Protein AF-A0A9D6GQR6-F1 (afdb_monomer)

Foldseek 3Di:
DVVVVVVVVVVQVVQLVLVVLQDPAAKKWWDDPDDDDPLPIFIWGWDDGRFWIWTWTDDPFWIWIWTDGDDRQKDKIFIFTAGQVVVVVVPDDSLLSVVRHRPGQKIDIWGQDPVSFKTWDWIWGWDFDADPVPSGTPDTHTDDTDIIMIGGDVPDPPPPPPPPPDDDDDDDD

Mean predicted aligned error: 8.25 Å

Sequence (173 aa):
MWILLAIFVGLVVLTCLLALGYPLRGTWERVESGNQSIWERDRITLNQFGFLVWGHQNLPAGVHRYWGFCLGPHLFLNRRDYGFQLLKNEGFPEKIIPLVQGRILMRYRLRLSSDRLTLCGQGIPMKVEFFEESAQIKQIRPVEPVPRSYQRLELIPARPETISAGAKPVYDA

Radius of gyration: 21.15 Å; Cα contacts (8 Å, |Δi|>4): 318; chains: 1; bounding box: 40×85×41 Å

Nearest PDB structures (foldseek):
  1fdq-assembly2_B  TM=4.306E-01  e=3.038E-01  Homo sapiens
  3sh4-assembly1_A  TM=3.445E-01  e=1.185E-01  Homo sapiens
  1o8v-assembly1_A  TM=4.048E-01  e=1.066E+00  Echinococcus granulosus
  4azo-assembly1_A-2  TM=4.318E-01  e=3.740E+00  Mus musculus
  5xdn-assembly1_B  TM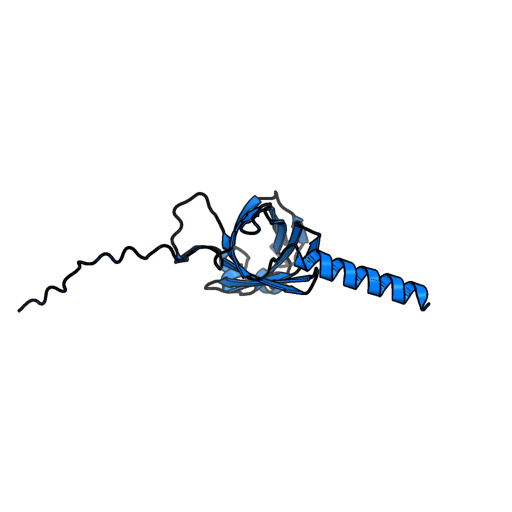=4.524E-01  e=3.368E+00  Homo sapiens

Secondary structure (DSSP, 8-state):
-HHHHHHHHHHHHHHHHHHHTS---EEEEE--SS---GGG--EEEEEEETTEEEEEEEETTEEEEEEEEEETTEEEEEEEEE-HHHHHHTT--TTTHHHHTTSEEEEEEEEE-TTSSEEEEEEEEEEEEE-TTT--EEEEEE-PPEEEEEEESTTSPPPP-------------

Solvent-accessible surface area (backbone atoms only — not comparable to full-atom values): 9668 Å² total; per-residue (Å²): 112,68,68,61,51,52,52,51,51,51,51,52,52,50,47,30,58,54,22,67,80,44,72,69,55,46,47,30,36,49,62,68,100,63,94,68,54,85,89,69,57,55,49,40,40,33,44,64,60,47,37,39,32,36,36,39,25,84,50,101,46,32,37,39,38,36,42,42,36,45,62,66,51,37,36,40,36,36,31,22,44,39,40,70,60,36,43,43,74,74,68,44,54,79,78,40,39,80,74,50,52,65,37,73,44,32,36,36,48,32,31,49,41,94,86,62,46,36,36,42,39,33,36,31,40,38,48,74,41,59,42,87,89,74,54,42,80,72,47,76,42,79,47,81,68,41,81,40,39,28,37,46,54,90,79,54,76,78,73,78,76,79,74,79,85,79,79,79,84,82,78,88,129

pLDDT: mean 87.91, std 14.76, range [48.22, 98.62]

Structure (mmCIF, N/CA/C/O backbone):
data_AF-A0A9D6GQR6-F1
#
_entry.id   AF-A0A9D6GQR6-F1
#
loop_
_atom_site.group_PDB
_atom_site.id
_atom_site.type_symbol
_atom_site.label_atom_id
_atom_site.label_alt_id
_atom_site.label_comp_id
_atom_site.label_asym_id
_atom_site.label_entity_id
_atom_site.label_seq_id
_atom_site.pdbx_PDB_ins_code
_atom_site.Cartn_x
_atom_site.Cartn_y
_atom_site.Cartn_z
_atom_site.occupancy
_atom_site.B_iso_or_equiv
_atom_site.auth_seq_id
_atom_site.auth_comp_id
_atom_site.auth_asym_id
_atom_site.auth_atom_id
_atom_site.pdbx_PDB_model_num
ATOM 1 N N . MET A 1 1 ? 14.761 -33.868 -10.121 1.00 84.75 1 MET A N 1
ATOM 2 C CA . MET A 1 1 ? 14.799 -32.833 -9.060 1.00 84.75 1 MET A CA 1
ATOM 3 C C . MET A 1 1 ? 15.639 -31.617 -9.463 1.00 84.75 1 MET A C 1
ATOM 5 O O . MET A 1 1 ? 15.096 -30.523 -9.480 1.00 84.75 1 MET A O 1
ATOM 9 N N . TRP A 1 2 ? 16.901 -31.783 -9.883 1.00 94.12 2 TRP A N 1
ATOM 10 C CA . TRP A 1 2 ? 17.788 -30.670 -10.278 1.00 94.12 2 TRP A CA 1
ATOM 11 C C . TRP A 1 2 ? 17.296 -29.801 -11.446 1.00 94.12 2 TRP A C 1
ATOM 13 O O . TRP A 1 2 ? 17.439 -28.586 -11.394 1.00 94.12 2 TRP A O 1
ATOM 23 N N . ILE A 1 3 ? 16.656 -30.392 -12.462 1.00 95.19 3 ILE A N 1
ATOM 24 C CA . ILE A 1 3 ? 16.101 -29.635 -13.602 1.00 95.19 3 ILE A CA 1
ATOM 25 C C . ILE A 1 3 ? 14.992 -28.677 -13.142 1.00 95.19 3 ILE A C 1
ATOM 27 O O . ILE A 1 3 ? 14.988 -27.512 -13.524 1.00 95.19 3 ILE A O 1
ATOM 31 N N . LEU A 1 4 ? 14.086 -29.137 -12.272 1.00 94.62 4 LEU A N 1
ATOM 32 C CA . LEU A 1 4 ? 13.015 -28.295 -11.725 1.00 94.62 4 LEU A CA 1
ATOM 33 C C . LEU A 1 4 ? 13.581 -27.142 -10.888 1.00 94.62 4 LEU A C 1
ATOM 35 O O . LEU A 1 4 ? 13.101 -26.017 -10.996 1.00 94.62 4 LEU A O 1
ATOM 39 N N . LEU A 1 5 ? 14.635 -27.407 -10.108 1.00 95.56 5 LEU A N 1
ATOM 40 C CA . LEU A 1 5 ? 15.342 -26.369 -9.361 1.00 95.56 5 LEU A CA 1
ATOM 41 C C . LEU A 1 5 ? 15.981 -25.337 -10.303 1.00 95.56 5 LEU A C 1
ATOM 43 O O . LEU A 1 5 ? 15.817 -24.140 -10.090 1.00 95.56 5 LEU A O 1
ATOM 47 N N . ALA A 1 6 ? 16.660 -25.784 -11.364 1.00 94.81 6 ALA A N 1
ATOM 48 C CA . ALA A 1 6 ? 17.280 -24.897 -12.347 1.00 94.81 6 ALA A CA 1
ATOM 49 C C . ALA A 1 6 ? 16.245 -24.015 -13.067 1.00 94.81 6 ALA A C 1
ATOM 51 O O . ALA A 1 6 ? 16.464 -22.814 -13.216 1.00 94.81 6 ALA A O 1
ATOM 52 N N . ILE A 1 7 ? 15.093 -24.582 -13.447 1.00 95.12 7 ILE A N 1
ATOM 53 C CA . ILE A 1 7 ? 13.979 -23.833 -14.050 1.00 95.12 7 ILE A CA 1
ATOM 54 C C . ILE A 1 7 ? 13.449 -22.776 -13.075 1.00 95.12 7 ILE A C 1
ATOM 56 O O . ILE A 1 7 ? 13.269 -21.621 -13.460 1.00 95.12 7 ILE A O 1
ATOM 60 N N . PHE A 1 8 ? 13.233 -23.144 -11.810 1.00 94.56 8 PHE A N 1
ATOM 61 C CA . PHE A 1 8 ? 12.761 -22.212 -10.787 1.00 94.56 8 PHE A CA 1
ATOM 62 C C . PHE A 1 8 ? 13.739 -21.047 -10.582 1.00 94.56 8 PHE A C 1
ATOM 64 O O . PHE A 1 8 ? 13.330 -19.888 -10.614 1.00 94.56 8 PHE A O 1
ATOM 71 N N . VAL A 1 9 ? 15.036 -21.339 -10.444 1.00 94.56 9 VAL A N 1
ATOM 72 C CA . VAL A 1 9 ? 16.080 -20.312 -10.301 1.00 94.56 9 VAL A CA 1
ATOM 73 C C . VAL A 1 9 ? 16.129 -19.404 -11.530 1.00 94.56 9 VAL A C 1
ATOM 75 O O . VAL A 1 9 ? 16.150 -18.184 -11.378 1.00 94.56 9 VAL A O 1
ATOM 78 N N . GLY A 1 10 ? 16.080 -19.969 -12.740 1.00 94.69 10 GLY A N 1
ATOM 79 C CA . GLY A 1 10 ? 16.053 -19.194 -13.982 1.00 94.69 10 GLY A CA 1
ATOM 80 C C . GLY A 1 10 ? 14.863 -18.235 -14.054 1.00 94.69 10 GLY A C 1
ATOM 81 O O . GLY A 1 10 ? 15.029 -17.073 -14.423 1.00 94.69 10 GLY A O 1
ATOM 82 N N . LEU A 1 11 ? 13.678 -18.681 -13.626 1.00 91.31 11 LEU A N 1
ATOM 83 C CA . LEU A 1 11 ? 12.471 -17.854 -13.598 1.00 91.31 11 LEU A CA 1
ATOM 84 C C . LEU A 1 11 ? 12.574 -16.726 -12.562 1.00 91.31 11 LEU A C 1
ATOM 86 O O . LEU A 1 11 ? 12.231 -15.583 -12.866 1.00 91.31 11 LEU A O 1
ATOM 90 N N . VAL A 1 12 ? 13.110 -17.009 -11.370 1.00 87.94 12 VAL A N 1
ATOM 91 C CA . VAL A 1 12 ? 13.365 -15.982 -10.347 1.00 87.94 12 VAL A CA 1
ATOM 92 C C . VAL A 1 12 ? 14.357 -14.940 -10.866 1.00 87.94 12 VAL A C 1
ATOM 94 O O . VAL A 1 12 ? 14.061 -13.749 -10.812 1.00 87.94 12 VAL A O 1
ATOM 97 N N . VAL A 1 13 ? 15.488 -15.357 -11.442 1.00 90.62 13 VAL A N 1
ATOM 98 C CA . VAL A 1 13 ? 16.485 -14.432 -12.008 1.00 90.62 13 VAL A CA 1
ATOM 99 C C . VAL A 1 13 ? 15.879 -13.584 -13.125 1.00 90.62 13 VAL A C 1
ATOM 101 O O . VAL A 1 13 ? 16.024 -12.362 -13.105 1.00 90.62 13 VAL A O 1
ATOM 104 N N . LEU A 1 14 ? 15.143 -14.197 -14.055 1.00 89.56 14 LEU A N 1
ATOM 105 C CA . LEU A 1 14 ? 14.479 -13.480 -15.141 1.00 89.56 14 LEU A CA 1
ATOM 106 C C . LEU A 1 14 ? 13.482 -12.443 -14.605 1.00 89.56 14 LEU A C 1
ATOM 108 O O . LEU A 1 14 ? 13.499 -11.296 -15.042 1.00 89.56 14 LEU A O 1
ATOM 112 N N . THR A 1 15 ? 12.648 -12.808 -13.627 1.00 82.44 15 THR A N 1
ATOM 113 C CA . THR A 1 15 ? 11.689 -11.864 -13.025 1.00 82.44 15 THR A CA 1
ATOM 114 C C . THR A 1 15 ? 12.387 -10.718 -12.292 1.00 82.44 15 THR A C 1
ATOM 116 O O . THR A 1 15 ? 11.953 -9.572 -12.406 1.00 82.44 15 THR A O 1
ATOM 119 N N . CYS A 1 16 ? 13.504 -10.986 -11.609 1.00 83.06 16 CYS A N 1
ATOM 120 C CA . CYS A 1 16 ? 14.331 -9.953 -10.993 1.00 83.06 16 CYS A CA 1
ATOM 121 C C . CYS A 1 16 ? 14.911 -8.989 -12.037 1.00 83.06 16 CYS A C 1
ATOM 123 O O . CYS A 1 16 ? 14.842 -7.779 -11.835 1.00 83.06 16 CYS A O 1
ATOM 125 N N . LEU A 1 17 ? 15.421 -9.501 -13.163 1.00 86.56 17 LEU A N 1
ATOM 126 C CA . LEU A 1 17 ? 15.952 -8.680 -14.257 1.00 86.56 17 LEU A CA 1
ATOM 127 C C . LEU A 1 17 ? 14.866 -7.823 -14.917 1.00 86.56 17 LEU A C 1
ATOM 129 O O . LEU A 1 17 ? 15.082 -6.638 -15.157 1.00 86.56 17 LEU A O 1
ATOM 133 N N . LEU A 1 18 ? 13.678 -8.383 -15.156 1.00 85.75 18 LEU A N 1
ATOM 134 C CA . LEU A 1 18 ? 12.548 -7.631 -15.709 1.00 85.75 18 LEU A CA 1
ATOM 135 C C . LEU A 1 18 ? 12.089 -6.514 -14.764 1.00 85.75 18 LEU A C 1
ATOM 137 O O . LEU A 1 18 ? 11.744 -5.423 -15.218 1.00 85.75 18 LEU A O 1
ATOM 141 N N . ALA A 1 19 ? 12.127 -6.752 -13.451 1.00 82.06 19 ALA A N 1
ATOM 142 C CA . ALA A 1 19 ? 11.754 -5.751 -12.460 1.00 82.06 19 ALA A CA 1
ATOM 143 C C . ALA A 1 19 ? 12.714 -4.546 -12.415 1.00 82.06 19 ALA A C 1
ATOM 145 O O . ALA A 1 19 ? 12.278 -3.448 -12.069 1.00 82.06 19 ALA A O 1
ATOM 146 N N . LEU A 1 20 ? 13.980 -4.703 -12.831 1.00 83.00 20 LEU A N 1
ATOM 147 C CA . LEU A 1 20 ? 14.925 -3.581 -12.967 1.00 83.00 20 LEU A CA 1
ATOM 148 C C . LEU A 1 20 ? 14.468 -2.550 -14.014 1.00 83.00 20 LEU A C 1
ATOM 150 O O . LEU A 1 20 ? 14.798 -1.371 -13.899 1.00 83.00 20 LEU A O 1
ATOM 154 N N . GLY A 1 21 ? 13.676 -2.965 -15.010 1.00 87.88 21 GLY A N 1
ATOM 155 C CA . GLY A 1 21 ? 13.101 -2.065 -16.016 1.00 87.88 21 GLY A CA 1
ATOM 156 C C . GLY A 1 21 ? 11.991 -1.150 -15.484 1.00 87.88 21 GLY A C 1
ATOM 157 O O . GLY A 1 21 ? 11.652 -0.153 -16.128 1.00 87.88 21 GLY A O 1
ATOM 158 N N . TYR A 1 22 ? 11.451 -1.461 -14.303 1.00 90.88 22 TYR A N 1
ATOM 159 C CA . TYR A 1 22 ? 10.343 -0.755 -13.665 1.00 90.88 22 TYR A CA 1
ATOM 160 C C . TYR A 1 22 ? 10.736 -0.382 -12.232 1.00 90.88 22 TYR A C 1
ATOM 162 O O . TYR A 1 22 ? 10.265 -1.008 -11.278 1.00 90.88 22 TYR A O 1
ATOM 170 N N . PRO A 1 23 ? 11.623 0.616 -12.054 1.00 92.00 23 PRO A N 1
ATOM 171 C CA . PRO A 1 23 ? 12.043 1.028 -10.725 1.00 92.00 23 PRO A CA 1
ATOM 172 C C . PRO A 1 23 ? 10.831 1.593 -9.990 1.00 92.00 23 PRO A C 1
ATOM 174 O O . PRO A 1 23 ? 10.225 2.547 -10.464 1.00 92.00 23 PRO A O 1
ATOM 177 N N . LEU A 1 24 ? 10.469 1.009 -8.854 1.00 94.75 24 LEU A N 1
ATOM 178 C CA . LEU A 1 24 ? 9.380 1.457 -7.978 1.00 94.75 24 LEU A CA 1
ATOM 179 C C . LEU A 1 24 ? 9.891 2.013 -6.649 1.00 94.75 24 LEU A C 1
ATOM 181 O O . LEU A 1 24 ? 9.132 2.645 -5.912 1.00 94.75 24 LEU A O 1
ATOM 185 N N . ARG A 1 25 ? 11.173 1.785 -6.347 1.00 95.00 25 ARG A N 1
ATOM 186 C CA . ARG A 1 25 ? 11.849 2.349 -5.180 1.00 95.00 25 ARG A CA 1
ATOM 187 C C . ARG A 1 25 ? 11.796 3.880 -5.213 1.00 95.00 25 ARG A C 1
ATOM 189 O O . ARG A 1 25 ? 11.993 4.478 -6.268 1.00 95.00 25 ARG A O 1
ATOM 196 N N . GLY A 1 26 ? 11.567 4.472 -4.047 1.00 94.88 26 GLY A N 1
ATOM 197 C CA . GLY A 1 26 ? 11.604 5.914 -3.825 1.00 94.88 26 GLY A CA 1
ATOM 198 C C . GLY A 1 26 ? 10.385 6.426 -3.068 1.00 94.88 26 GLY A C 1
ATOM 199 O O . GLY A 1 26 ? 9.509 5.659 -2.651 1.00 94.88 26 GLY A O 1
ATOM 200 N N . THR A 1 27 ? 10.340 7.741 -2.891 1.00 95.69 27 THR A N 1
ATOM 201 C CA . THR A 1 27 ? 9.213 8.434 -2.258 1.00 95.69 27 THR A CA 1
ATOM 202 C C . THR A 1 27 ? 8.218 8.940 -3.298 1.00 95.69 27 THR A C 1
ATOM 204 O O . THR A 1 27 ? 8.575 9.623 -4.262 1.00 95.69 27 THR A O 1
ATOM 207 N N . TRP A 1 28 ? 6.950 8.613 -3.075 1.00 95.38 28 TRP A N 1
ATOM 208 C CA . TRP A 1 28 ? 5.832 8.923 -3.950 1.00 95.38 28 TRP A CA 1
ATOM 209 C C . TRP A 1 28 ? 4.817 9.784 -3.206 1.00 95.38 28 TRP A C 1
ATOM 211 O O . TRP A 1 28 ? 4.369 9.418 -2.122 1.00 95.38 28 TRP A O 1
ATOM 221 N N . GLU A 1 29 ? 4.443 10.912 -3.790 1.00 94.06 29 GLU A N 1
ATOM 222 C CA . GLU A 1 29 ? 3.464 11.849 -3.247 1.00 94.06 29 GLU A CA 1
ATOM 223 C C . GLU A 1 29 ? 2.145 11.712 -4.000 1.00 94.06 29 GLU A C 1
ATOM 225 O O . GLU A 1 29 ? 2.126 11.645 -5.227 1.00 94.06 29 GLU A O 1
ATOM 230 N N . ARG A 1 30 ? 1.031 11.627 -3.280 1.00 91.69 30 ARG A N 1
ATOM 231 C CA . ARG A 1 30 ? -0.291 11.508 -3.8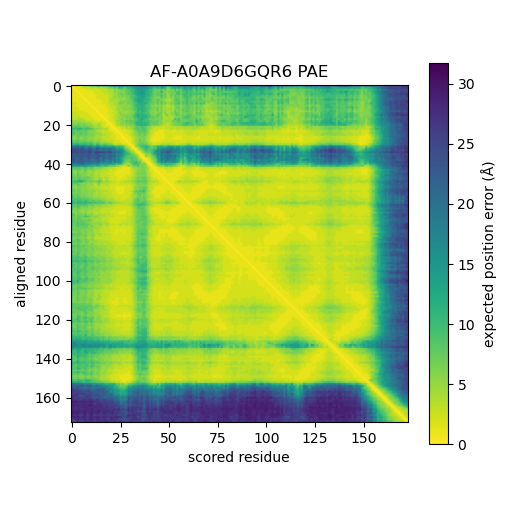87 1.00 91.69 30 ARG A CA 1
ATOM 232 C C . ARG A 1 30 ? -0.647 12.793 -4.630 1.00 91.69 30 ARG A C 1
ATOM 234 O O . ARG A 1 30 ? -0.548 13.885 -4.081 1.00 91.69 30 ARG A O 1
ATOM 241 N N . VAL A 1 31 ? -1.118 12.641 -5.863 1.00 88.69 31 VAL A N 1
ATOM 242 C CA . VAL A 1 31 ? -1.653 13.743 -6.663 1.00 88.69 31 VAL A CA 1
ATOM 243 C C . VAL A 1 31 ? -3.160 13.778 -6.434 1.00 88.69 31 VAL A C 1
ATOM 245 O O . VAL A 1 31 ? -3.890 12.936 -6.960 1.00 88.69 31 VAL A O 1
ATOM 248 N N . GLU A 1 32 ? -3.629 14.707 -5.604 1.00 79.44 32 GLU A N 1
ATOM 249 C CA . GLU A 1 32 ? -5.056 14.999 -5.460 1.00 79.44 32 GLU A CA 1
ATOM 250 C C . GLU A 1 32 ? -5.456 16.224 -6.290 1.00 79.44 32 GLU A C 1
ATOM 252 O O . GLU A 1 32 ? -4.702 17.188 -6.423 1.00 79.44 32 GLU A O 1
ATOM 257 N N . SER A 1 33 ? -6.670 16.197 -6.842 1.00 59.50 33 SER A N 1
ATOM 258 C CA . SER A 1 33 ? -7.296 17.357 -7.480 1.00 59.50 33 SER A CA 1
ATOM 259 C C . SER A 1 33 ? -7.830 18.305 -6.402 1.00 59.50 33 SER A C 1
ATOM 261 O O . SER A 1 33 ? -9.021 18.324 -6.116 1.00 59.50 33 SER A O 1
ATOM 263 N N . GLY A 1 34 ? -6.941 19.060 -5.761 1.00 59.44 34 GLY A N 1
ATOM 264 C CA . GLY A 1 34 ? -7.310 20.032 -4.735 1.00 59.44 34 GLY A CA 1
ATOM 265 C C . GLY A 1 34 ? -6.097 20.722 -4.121 1.00 59.44 34 GLY A C 1
ATOM 266 O O . GLY A 1 34 ? -4.990 20.188 -4.130 1.00 59.44 34 GLY A O 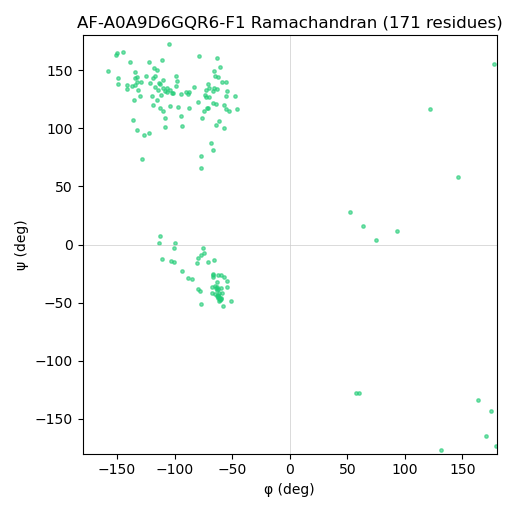1
ATOM 267 N N . ASN A 1 35 ? -6.303 21.927 -3.590 1.00 51.28 35 ASN A N 1
ATOM 268 C CA . ASN A 1 35 ? -5.272 22.721 -2.921 1.00 51.28 35 ASN A CA 1
ATOM 269 C C . ASN A 1 35 ? -5.028 22.170 -1.499 1.00 51.28 35 ASN A C 1
ATOM 271 O O . ASN A 1 35 ? -5.371 22.806 -0.508 1.00 51.28 35 ASN A O 1
ATOM 275 N N . GLN A 1 36 ? -4.502 20.945 -1.395 1.00 55.16 36 GLN A N 1
ATOM 276 C CA . GLN A 1 36 ? -4.075 20.376 -0.115 1.00 55.16 36 GLN A CA 1
ATOM 277 C C . GLN A 1 36 ? -2.812 21.081 0.374 1.00 55.16 36 GLN A C 1
ATOM 279 O O . GLN A 1 36 ? -1.883 21.349 -0.403 1.00 55.16 36 GLN A O 1
ATOM 284 N N . SER A 1 37 ? -2.767 21.373 1.673 1.00 54.88 37 SER A N 1
ATOM 285 C CA . SER A 1 37 ? -1.568 21.937 2.283 1.00 54.88 37 SER A CA 1
ATOM 286 C C . SER A 1 37 ? -0.391 20.965 2.128 1.00 54.88 37 SER A C 1
ATOM 288 O O . SER A 1 37 ? -0.563 19.750 2.036 1.00 54.88 37 SER A O 1
ATOM 290 N N . ILE A 1 38 ? 0.838 21.488 2.099 1.00 55.19 38 ILE A N 1
ATOM 291 C CA . ILE A 1 38 ? 2.060 20.668 1.974 1.00 55.19 38 ILE A CA 1
ATOM 292 C C . ILE A 1 38 ? 2.152 19.626 3.108 1.00 55.19 38 ILE A C 1
ATOM 294 O O . ILE A 1 38 ? 2.714 18.550 2.916 1.00 55.19 38 ILE A O 1
ATOM 298 N N . TRP A 1 39 ? 1.556 19.932 4.261 1.00 50.53 39 TRP A N 1
ATOM 299 C CA . TRP A 1 39 ? 1.528 19.100 5.463 1.00 50.53 39 TRP A CA 1
ATOM 300 C C . TRP A 1 39 ? 0.482 17.976 5.423 1.00 50.53 39 TRP A C 1
ATOM 302 O O . TRP A 1 39 ? 0.581 17.032 6.200 1.00 50.53 39 TRP A O 1
ATOM 312 N N . GLU A 1 40 ? -0.481 18.042 4.503 1.00 61.22 40 GLU A N 1
ATOM 313 C CA . GLU A 1 40 ? -1.535 17.033 4.308 1.00 61.22 40 GLU A CA 1
ATOM 314 C C . GLU A 1 40 ? -1.232 16.074 3.151 1.00 61.22 40 GLU A C 1
ATOM 316 O O . GLU A 1 40 ? -2.031 15.191 2.841 1.00 61.22 40 GLU A O 1
ATOM 321 N N . ARG A 1 41 ? -0.080 16.230 2.489 1.00 71.94 41 ARG A N 1
ATOM 322 C CA . ARG A 1 41 ? 0.251 15.415 1.322 1.00 71.94 41 ARG A CA 1
ATOM 323 C C . ARG A 1 41 ? 0.571 13.980 1.728 1.00 71.94 41 ARG A C 1
ATOM 325 O O . ARG A 1 41 ? 1.563 13.700 2.401 1.00 71.94 41 ARG A O 1
ATOM 332 N N . ASP A 1 42 ? -0.249 13.058 1.240 1.00 84.62 42 ASP A N 1
ATOM 333 C CA . ASP A 1 42 ? -0.054 11.617 1.376 1.00 84.62 42 ASP A CA 1
ATOM 334 C C . ASP A 1 42 ? 1.255 11.183 0.691 1.00 84.62 42 ASP A C 1
ATOM 336 O O . ASP A 1 42 ? 1.334 11.112 -0.539 1.00 84.62 42 ASP A O 1
ATOM 340 N N . ARG A 1 43 ? 2.286 10.854 1.478 1.00 93.12 43 ARG A N 1
ATOM 341 C CA . ARG A 1 43 ? 3.579 10.356 0.979 1.00 93.12 43 ARG A CA 1
ATOM 342 C C . ARG A 1 43 ? 3.801 8.902 1.357 1.00 93.12 43 ARG A C 1
ATOM 344 O O . ARG A 1 43 ? 3.729 8.546 2.530 1.00 93.12 43 ARG A O 1
ATOM 351 N N . ILE A 1 44 ? 4.130 8.073 0.374 1.00 95.25 44 ILE A N 1
ATOM 352 C CA . ILE A 1 44 ? 4.515 6.675 0.582 1.00 95.25 44 ILE A CA 1
ATOM 353 C C . ILE A 1 44 ? 5.981 6.485 0.186 1.00 95.25 44 ILE A C 1
ATOM 355 O O . ILE A 1 44 ? 6.408 6.917 -0.884 1.00 95.25 44 ILE A O 1
ATOM 359 N N . THR A 1 45 ? 6.760 5.819 1.033 1.00 96.88 45 THR A N 1
ATOM 360 C CA . THR A 1 45 ? 8.141 5.430 0.723 1.00 96.88 45 THR A CA 1
ATOM 361 C C . THR A 1 45 ? 8.163 3.947 0.397 1.00 96.88 45 THR A C 1
ATOM 363 O O . THR A 1 45 ? 7.804 3.120 1.238 1.00 96.88 45 THR A O 1
ATOM 366 N N . LEU A 1 46 ? 8.579 3.609 -0.824 1.00 97.81 46 LEU A N 1
ATOM 367 C CA . LEU A 1 46 ? 8.651 2.238 -1.317 1.00 97.81 46 LEU A CA 1
ATOM 368 C C . LEU A 1 46 ? 10.105 1.787 -1.489 1.00 97.81 46 LEU A C 1
ATOM 370 O O . LEU A 1 46 ? 10.971 2.522 -1.958 1.00 97.81 46 LEU A O 1
ATOM 374 N N . ASN A 1 47 ? 10.340 0.528 -1.155 1.00 96.81 47 ASN A N 1
ATOM 375 C CA . ASN A 1 47 ? 11.548 -0.239 -1.391 1.00 96.81 47 ASN A CA 1
ATOM 376 C C . ASN A 1 47 ? 11.203 -1.424 -2.295 1.00 96.81 47 ASN A C 1
ATOM 378 O O . ASN A 1 47 ? 10.075 -1.921 -2.288 1.00 96.81 47 ASN A O 1
ATOM 382 N N . GLN A 1 48 ? 12.182 -1.875 -3.071 1.00 95.88 48 GLN A N 1
ATOM 383 C CA . GLN A 1 48 ? 11.998 -2.938 -4.050 1.00 95.88 48 GLN A CA 1
ATOM 384 C C . GLN A 1 48 ? 13.217 -3.856 -4.069 1.00 95.88 48 GLN A C 1
ATOM 386 O O . GLN A 1 48 ? 14.353 -3.381 -4.076 1.00 95.88 48 GLN A O 1
ATOM 391 N N . PHE A 1 49 ? 12.966 -5.161 -4.137 1.00 93.19 49 PHE A N 1
ATOM 392 C CA . PHE A 1 49 ? 13.972 -6.180 -4.418 1.00 93.19 49 PHE A CA 1
ATOM 393 C C . PHE A 1 49 ? 13.402 -7.189 -5.414 1.00 93.19 49 PHE A C 1
ATOM 395 O O . PHE A 1 49 ? 12.514 -7.979 -5.085 1.00 93.19 49 PHE A O 1
ATOM 402 N N . GLY A 1 50 ? 13.879 -7.124 -6.660 1.00 91.06 50 GLY A N 1
ATOM 403 C CA . GLY A 1 50 ? 13.264 -7.849 -7.768 1.00 91.06 50 GLY A CA 1
ATOM 404 C C . GLY A 1 50 ? 11.790 -7.464 -7.919 1.00 91.06 50 GLY A C 1
ATOM 405 O O . GLY A 1 50 ? 11.452 -6.279 -7.969 1.00 91.06 50 GLY A O 1
ATOM 406 N N . PHE A 1 51 ? 10.913 -8.466 -7.960 1.00 93.25 51 PHE A N 1
ATOM 407 C CA . PHE A 1 51 ? 9.466 -8.264 -8.041 1.00 93.25 51 PHE A CA 1
ATOM 408 C C . PHE A 1 51 ? 8.814 -7.921 -6.694 1.00 93.25 51 PHE A C 1
ATOM 410 O O . PHE A 1 51 ? 7.649 -7.542 -6.676 1.00 93.25 51 PHE A O 1
ATOM 417 N N . LEU A 1 52 ? 9.511 -8.067 -5.562 1.00 96.38 52 LEU A N 1
ATOM 418 C CA . LEU A 1 52 ? 8.951 -7.791 -4.238 1.00 96.38 52 LEU A CA 1
ATOM 419 C C . LEU A 1 52 ? 9.028 -6.299 -3.925 1.00 96.38 52 LEU A C 1
ATOM 421 O O . LEU A 1 52 ? 10.066 -5.666 -4.130 1.00 96.38 52 LEU A O 1
ATOM 425 N N . VAL A 1 53 ? 7.936 -5.749 -3.394 1.00 97.75 53 VAL A N 1
ATOM 426 C CA . VAL A 1 53 ? 7.816 -4.325 -3.063 1.00 97.75 53 VAL A CA 1
ATOM 427 C C . VAL A 1 53 ? 7.254 -4.175 -1.656 1.00 97.75 53 VAL A C 1
ATOM 429 O O . VAL A 1 53 ? 6.259 -4.805 -1.300 1.00 97.75 53 VAL A O 1
ATOM 432 N N . TRP A 1 54 ? 7.868 -3.315 -0.853 1.00 98.50 54 TRP A N 1
ATOM 433 C CA . TRP A 1 54 ? 7.406 -3.001 0.497 1.00 98.50 54 TRP A CA 1
ATOM 434 C C . TRP A 1 54 ? 7.653 -1.546 0.831 1.00 98.50 54 TRP A C 1
ATOM 436 O O . TRP A 1 54 ? 8.402 -0.863 0.147 1.00 98.50 54 TRP A O 1
ATOM 446 N N . GLY A 1 55 ? 7.033 -1.047 1.887 1.00 98.06 55 GLY A N 1
ATOM 447 C CA . GLY A 1 55 ? 7.177 0.357 2.217 1.00 98.06 55 GLY A CA 1
ATOM 448 C C . GLY A 1 55 ? 6.401 0.775 3.441 1.00 98.06 55 GLY A C 1
ATOM 449 O O . GLY A 1 55 ? 5.804 -0.049 4.138 1.00 98.06 55 GLY A O 1
ATOM 450 N N . HIS A 1 56 ? 6.395 2.076 3.684 1.00 97.75 56 HIS A N 1
ATOM 451 C CA . HIS A 1 56 ? 5.621 2.668 4.759 1.00 97.75 56 HIS A CA 1
ATOM 452 C C . HIS A 1 56 ? 5.178 4.093 4.420 1.00 97.75 56 HIS A C 1
ATOM 454 O O . HIS A 1 56 ? 5.682 4.722 3.492 1.00 97.75 56 HIS A O 1
ATOM 460 N N . GLN A 1 57 ? 4.220 4.583 5.195 1.00 95.69 57 GLN A N 1
ATOM 461 C CA . GLN A 1 57 ? 3.823 5.984 5.270 1.00 95.69 57 GLN A CA 1
ATOM 462 C C . GLN A 1 57 ? 3.666 6.326 6.744 1.00 95.69 57 GLN A C 1
ATOM 464 O O . GLN A 1 57 ? 2.921 5.656 7.462 1.00 95.69 57 GLN A O 1
ATOM 469 N N . ASN A 1 58 ? 4.379 7.358 7.183 1.00 93.50 58 ASN A N 1
ATOM 470 C CA . ASN A 1 58 ? 4.291 7.849 8.550 1.00 93.50 58 ASN A CA 1
ATOM 471 C C . ASN A 1 58 ? 3.150 8.863 8.636 1.00 93.50 58 ASN A C 1
ATOM 473 O O . ASN A 1 58 ? 3.062 9.762 7.802 1.00 93.50 58 ASN A O 1
ATOM 477 N N . LEU A 1 59 ? 2.289 8.707 9.636 1.00 91.56 59 LEU A N 1
ATOM 478 C CA . LEU A 1 59 ? 1.172 9.601 9.924 1.00 91.56 59 LEU A CA 1
ATOM 479 C C . LEU A 1 59 ? 1.319 10.139 11.352 1.00 91.56 59 LEU A C 1
ATOM 481 O O . LEU A 1 59 ? 1.933 9.470 12.184 1.00 91.56 59 LEU A O 1
ATOM 485 N N . PRO A 1 60 ? 0.719 11.295 11.689 1.00 90.81 60 PRO A N 1
ATOM 486 C CA . PRO A 1 60 ? 0.821 11.856 13.039 1.00 90.81 60 PRO A CA 1
ATOM 487 C C . PRO A 1 60 ? 0.395 10.888 14.157 1.00 90.81 60 PRO A C 1
ATOM 489 O O . PRO A 1 60 ? 0.942 10.926 15.253 1.00 90.81 60 PRO A O 1
ATOM 492 N N . ALA A 1 61 ? -0.564 10.001 13.875 1.00 93.75 61 ALA A N 1
ATOM 493 C CA . ALA A 1 61 ? -1.175 9.098 14.851 1.00 93.75 61 ALA A CA 1
ATOM 494 C C . ALA A 1 61 ? -0.847 7.605 14.628 1.00 93.75 61 ALA A C 1
ATOM 496 O O . ALA A 1 61 ? -1.450 6.741 15.274 1.00 93.75 61 ALA A O 1
ATOM 497 N N . GLY A 1 62 ? 0.059 7.275 13.699 1.00 95.06 62 GLY A N 1
ATOM 498 C CA . GLY A 1 62 ? 0.328 5.884 13.336 1.00 95.06 62 GLY A CA 1
ATOM 499 C C . GLY A 1 62 ? 1.220 5.697 12.112 1.00 95.06 62 GLY A C 1
ATOM 500 O O . GLY A 1 62 ? 1.903 6.607 11.649 1.00 95.06 62 GLY A O 1
ATOM 501 N N . VAL A 1 63 ? 1.223 4.480 11.578 1.00 96.56 63 VAL A N 1
ATOM 502 C CA . VAL A 1 63 ? 1.994 4.117 10.389 1.00 96.56 63 VAL A CA 1
ATOM 503 C C . VAL A 1 63 ? 1.194 3.164 9.513 1.00 96.56 63 VAL A C 1
ATOM 505 O O . VAL A 1 63 ? 0.649 2.162 9.979 1.00 96.56 63 VAL A O 1
ATOM 508 N N . HIS A 1 64 ? 1.173 3.446 8.217 1.00 97.44 64 HIS A N 1
ATOM 509 C CA . HIS A 1 64 ? 0.754 2.475 7.216 1.00 97.44 64 HIS A CA 1
ATOM 510 C C . HIS A 1 64 ? 1.974 1.683 6.761 1.00 97.44 64 HIS A C 1
ATOM 512 O O . HIS A 1 64 ? 3.003 2.265 6.417 1.00 97.44 64 HIS A O 1
ATOM 518 N N . ARG A 1 65 ? 1.869 0.355 6.726 1.00 98.38 65 ARG A N 1
ATOM 519 C CA . ARG A 1 65 ? 2.886 -0.531 6.148 1.00 98.38 65 ARG A CA 1
ATOM 520 C C . ARG A 1 65 ? 2.364 -1.151 4.867 1.00 98.38 65 ARG A C 1
ATOM 522 O O . ARG A 1 65 ? 1.246 -1.659 4.832 1.00 98.38 65 ARG A O 1
ATOM 529 N N . TYR A 1 66 ? 3.204 -1.155 3.845 1.00 98.50 66 TYR A N 1
ATOM 530 C CA . TYR A 1 66 ? 2.886 -1.671 2.523 1.00 98.50 66 TYR A CA 1
ATOM 531 C C . TYR A 1 66 ? 3.715 -2.921 2.235 1.00 98.50 66 TYR A C 1
ATOM 533 O O . TYR A 1 66 ? 4.910 -2.959 2.529 1.00 98.50 66 TYR A O 1
ATOM 541 N N . TRP A 1 67 ? 3.090 -3.934 1.640 1.00 98.50 67 TRP A N 1
ATOM 542 C CA . TRP A 1 67 ? 3.767 -5.132 1.141 1.00 98.50 67 TRP A CA 1
ATOM 543 C C . TRP A 1 67 ? 3.040 -5.701 -0.073 1.00 98.50 67 TRP A C 1
ATOM 545 O O . TRP A 1 67 ? 1.811 -5.817 -0.077 1.00 98.50 67 TRP A O 1
ATOM 555 N N . GLY A 1 68 ? 3.789 -6.119 -1.083 1.00 98.06 68 GLY A N 1
ATOM 556 C CA . GLY A 1 68 ? 3.249 -6.780 -2.255 1.00 98.06 68 GLY A CA 1
ATOM 557 C C . GLY A 1 68 ? 4.314 -7.035 -3.308 1.00 98.06 68 GLY A C 1
ATOM 558 O O . GLY A 1 68 ? 5.450 -7.382 -2.987 1.00 98.06 68 GLY A O 1
ATOM 559 N N . PHE A 1 69 ? 3.928 -6.910 -4.571 1.00 97.06 69 PHE A N 1
ATOM 560 C CA . PHE A 1 69 ? 4.791 -7.246 -5.691 1.00 97.06 69 PHE A CA 1
ATOM 561 C C . PHE A 1 69 ? 4.471 -6.423 -6.936 1.00 97.06 69 PHE A C 1
ATOM 563 O O . PHE A 1 69 ? 3.391 -5.842 -7.059 1.00 97.06 69 PHE A O 1
ATOM 570 N N . CYS A 1 70 ? 5.401 -6.405 -7.884 1.00 96.00 70 CYS A N 1
ATOM 571 C CA . CYS A 1 70 ? 5.195 -5.876 -9.219 1.00 96.00 70 CYS A CA 1
ATOM 572 C C . CYS A 1 70 ? 5.311 -6.966 -10.290 1.00 96.00 70 CYS A C 1
ATOM 574 O O . CYS A 1 70 ? 6.034 -7.948 -10.138 1.00 96.00 70 CYS A O 1
ATOM 576 N N . LEU A 1 71 ? 4.576 -6.783 -11.384 1.00 93.50 71 LEU A N 1
ATOM 577 C CA . LEU A 1 71 ? 4.670 -7.589 -12.593 1.00 93.50 71 LEU A CA 1
ATOM 578 C C . LEU A 1 71 ? 4.730 -6.637 -13.790 1.00 93.50 71 LEU A C 1
ATOM 580 O O . LEU A 1 71 ? 3.716 -6.079 -14.219 1.00 93.50 71 LEU A O 1
ATOM 584 N N . GLY A 1 72 ? 5.944 -6.398 -14.284 1.00 91.94 72 GLY A N 1
ATOM 585 C CA . GLY A 1 72 ? 6.202 -5.344 -15.262 1.00 91.94 72 GLY A CA 1
ATOM 586 C C . GLY A 1 72 ? 5.822 -3.963 -14.700 1.00 91.94 72 GLY A C 1
ATOM 587 O O . GLY A 1 72 ? 6.243 -3.630 -13.592 1.00 91.94 72 GLY A O 1
ATOM 588 N N . PRO A 1 73 ? 4.997 -3.160 -15.401 1.00 95.25 73 PRO A N 1
ATOM 589 C CA . PRO A 1 73 ? 4.573 -1.852 -14.907 1.00 95.25 73 PRO A CA 1
ATOM 590 C C . PRO A 1 73 ? 3.477 -1.939 -13.837 1.00 95.25 73 PRO A C 1
ATOM 592 O O . PRO A 1 73 ? 3.112 -0.915 -13.270 1.00 95.25 73 PRO A O 1
ATOM 595 N N . HIS A 1 74 ? 2.895 -3.112 -13.581 1.00 96.94 74 HIS A N 1
ATOM 596 C CA . HIS A 1 74 ? 1.787 -3.257 -12.641 1.00 96.94 74 HIS A CA 1
ATOM 597 C C . HIS A 1 74 ? 2.306 -3.494 -11.225 1.00 96.94 74 HIS A C 1
ATOM 599 O O . HIS A 1 74 ? 3.115 -4.387 -11.001 1.00 96.94 74 HIS A O 1
ATOM 605 N N . LEU A 1 75 ? 1.807 -2.721 -10.267 1.00 97.94 75 LEU A N 1
ATOM 606 C CA . LEU A 1 75 ? 2.141 -2.781 -8.851 1.00 97.94 75 LEU A CA 1
ATOM 607 C C . LEU A 1 75 ? 0.906 -3.187 -8.042 1.00 97.94 75 LEU A C 1
ATOM 609 O O . LEU A 1 75 ? -0.130 -2.520 -8.075 1.00 97.94 75 LEU A O 1
ATOM 613 N N . PHE A 1 76 ? 1.042 -4.260 -7.272 1.00 98.38 76 PHE A N 1
ATOM 614 C CA . PHE A 1 76 ? 0.035 -4.766 -6.351 1.00 98.38 76 PHE A CA 1
ATOM 615 C C . PHE A 1 76 ? 0.548 -4.590 -4.924 1.00 98.38 76 PHE A C 1
ATOM 617 O O . PHE A 1 76 ? 1.557 -5.190 -4.564 1.00 98.38 76 PHE A O 1
ATOM 624 N N . LEU A 1 77 ? -0.132 -3.792 -4.099 1.00 98.44 77 LEU A N 1
ATOM 625 C CA . LEU A 1 77 ? 0.246 -3.591 -2.693 1.00 98.44 77 LEU A CA 1
ATOM 626 C C . LEU A 1 77 ? -0.915 -3.910 -1.760 1.00 98.44 77 LEU A C 1
ATOM 628 O O . LEU A 1 77 ? -2.068 -3.607 -2.048 1.00 98.44 77 LEU A O 1
ATOM 632 N N . ASN A 1 78 ? -0.599 -4.462 -0.599 1.00 98.62 78 ASN A N 1
ATOM 633 C CA . ASN A 1 78 ? -1.493 -4.525 0.545 1.00 98.62 78 ASN A CA 1
ATOM 634 C C . ASN A 1 78 ? -1.011 -3.519 1.587 1.00 98.62 78 ASN A C 1
ATOM 636 O O . ASN A 1 78 ? 0.183 -3.475 1.881 1.00 98.62 78 ASN A O 1
ATOM 640 N N . ARG A 1 79 ? -1.937 -2.753 2.159 1.00 98.06 79 ARG A N 1
ATOM 641 C CA . ARG A 1 79 ? -1.690 -1.805 3.244 1.00 98.06 79 ARG A CA 1
ATOM 642 C C . ARG A 1 79 ? -2.242 -2.353 4.548 1.00 98.06 79 ARG A C 1
ATOM 644 O O . ARG A 1 79 ? -3.385 -2.814 4.595 1.00 98.06 79 ARG A O 1
ATOM 651 N N . ARG A 1 80 ? -1.409 -2.314 5.581 1.00 98.19 80 ARG A N 1
ATOM 652 C CA . ARG A 1 80 ? -1.754 -2.630 6.964 1.00 98.19 80 ARG A CA 1
ATOM 653 C C . ARG A 1 80 ? -1.567 -1.393 7.819 1.00 98.19 80 ARG A C 1
ATOM 655 O O . ARG A 1 80 ? -0.516 -0.757 7.729 1.00 98.19 80 ARG A O 1
ATOM 662 N N . ASP A 1 81 ? -2.536 -1.129 8.679 1.00 97.31 81 ASP A N 1
ATOM 663 C CA . ASP A 1 81 ? -2.579 0.116 9.438 1.00 97.31 81 ASP A CA 1
ATOM 664 C C . ASP A 1 81 ? -2.259 -0.174 10.908 1.00 97.31 81 ASP A C 1
ATOM 666 O O . ASP A 1 81 ? -2.747 -1.144 11.501 1.00 97.31 81 ASP A O 1
ATOM 670 N N . TYR A 1 82 ? -1.362 0.632 11.473 1.00 97.69 82 TYR A N 1
ATOM 671 C CA . TYR A 1 82 ? -0.868 0.499 12.839 1.00 97.69 82 TYR A CA 1
ATOM 672 C C . TYR A 1 82 ? -0.975 1.835 13.565 1.00 97.69 82 TYR A C 1
ATOM 674 O O . TYR A 1 82 ? -0.629 2.873 13.005 1.00 97.69 82 TYR A O 1
ATOM 682 N N . GLY A 1 83 ? -1.376 1.796 14.833 1.00 97.00 83 GLY A N 1
ATOM 683 C CA . GLY A 1 83 ? -1.565 2.983 15.659 1.00 97.00 83 GLY A CA 1
ATOM 684 C C . GLY A 1 83 ? -2.997 3.052 16.164 1.00 97.00 83 GLY A C 1
ATOM 685 O O . GLY A 1 83 ? -3.937 3.174 15.381 1.00 97.00 83 GLY A O 1
ATOM 686 N N . PHE A 1 84 ? -3.158 2.981 17.484 1.00 97.44 84 PHE A N 1
ATOM 687 C CA . PHE A 1 84 ? -4.476 3.011 18.111 1.00 97.44 84 PHE A CA 1
ATOM 688 C C . PHE A 1 84 ? -5.220 4.309 17.779 1.00 97.44 84 PHE A C 1
ATOM 690 O O . PHE A 1 84 ? -6.369 4.274 17.350 1.00 97.44 84 PHE A O 1
ATOM 697 N N . GLN A 1 85 ? -4.542 5.454 17.909 1.00 97.06 85 GLN A N 1
ATOM 698 C CA . GLN A 1 85 ? -5.147 6.756 17.643 1.00 97.06 85 GLN A CA 1
ATOM 699 C C . GLN A 1 85 ? -5.480 6.949 16.158 1.00 97.06 85 GLN A C 1
ATOM 701 O O . GLN A 1 85 ? -6.520 7.518 15.848 1.00 97.06 85 GLN A O 1
ATOM 706 N N . LEU A 1 86 ? -4.650 6.435 15.243 1.00 94.94 86 LEU A N 1
ATOM 707 C CA . LEU A 1 86 ? -4.954 6.425 13.811 1.00 94.94 86 LEU A CA 1
ATOM 708 C C . LEU A 1 86 ? -6.262 5.675 13.533 1.00 94.94 86 LEU A C 1
ATOM 710 O O . LEU A 1 86 ? -7.174 6.243 12.945 1.00 94.94 86 LEU A O 1
ATOM 714 N N . LEU A 1 87 ? -6.381 4.438 14.017 1.00 95.69 87 LEU A N 1
ATOM 715 C CA . LEU A 1 87 ? -7.572 3.609 13.802 1.00 95.69 87 LEU A CA 1
ATOM 716 C C . LEU A 1 87 ? -8.815 4.207 14.479 1.00 95.69 87 LEU A C 1
ATOM 718 O O . LEU A 1 87 ? -9.911 4.164 13.926 1.00 95.69 87 LEU A O 1
ATOM 722 N N . LYS A 1 88 ? -8.649 4.835 15.646 1.00 96.06 88 LYS A N 1
ATOM 723 C CA . LYS A 1 88 ? -9.720 5.596 16.298 1.00 96.06 88 LYS A CA 1
ATOM 724 C C . LYS A 1 88 ? -10.180 6.776 15.434 1.00 96.06 88 LYS A C 1
ATOM 726 O O . LYS A 1 88 ? -11.380 6.975 15.278 1.00 96.06 88 LYS A O 1
ATOM 731 N N . ASN A 1 89 ? -9.246 7.523 14.839 1.00 93.69 89 ASN A N 1
ATOM 732 C CA . ASN A 1 89 ? -9.549 8.647 13.943 1.00 93.69 89 ASN A CA 1
ATOM 733 C C . ASN A 1 89 ? -10.222 8.193 12.635 1.00 93.69 89 ASN A C 1
ATOM 735 O O . ASN A 1 89 ? -11.007 8.942 12.064 1.00 93.69 89 ASN A O 1
ATOM 739 N N . GLU A 1 90 ? -9.954 6.967 12.180 1.00 90.44 90 GLU A N 1
ATOM 740 C CA . GLU A 1 90 ? -10.656 6.337 11.052 1.00 90.44 90 GLU A CA 1
ATOM 741 C C . GLU A 1 90 ? -12.077 5.851 11.409 1.00 90.44 90 GLU A C 1
ATOM 743 O O . GLU A 1 90 ? -12.805 5.371 10.540 1.00 90.44 90 GLU A O 1
ATOM 748 N N . GLY A 1 91 ? -12.495 5.992 12.672 1.00 92.88 91 GLY A N 1
ATOM 749 C CA . GLY A 1 91 ? -13.847 5.680 13.136 1.00 92.88 91 GLY A CA 1
ATOM 750 C C . GLY A 1 91 ? -14.028 4.265 13.685 1.00 92.88 91 GLY A C 1
ATOM 751 O O . GLY A 1 91 ? -15.164 3.842 13.904 1.00 92.88 91 GLY A O 1
ATOM 752 N N . PHE A 1 92 ? -12.949 3.513 13.930 1.00 93.38 92 PHE A N 1
ATOM 753 C CA . PHE A 1 92 ? -13.063 2.204 14.577 1.00 93.38 92 PHE A CA 1
ATOM 754 C C . PHE A 1 92 ? -13.386 2.349 16.076 1.00 93.38 92 PHE A C 1
ATOM 756 O O . PHE A 1 92 ? -12.699 3.097 16.778 1.00 93.38 92 PHE A O 1
ATOM 763 N N . PRO A 1 93 ? -14.370 1.598 16.616 1.00 94.19 93 PRO A N 1
ATOM 764 C CA . PRO A 1 93 ? -14.624 1.572 18.055 1.00 94.19 93 PRO A CA 1
ATOM 765 C C . PRO A 1 93 ? -13.423 1.022 18.828 1.00 94.19 93 PRO A C 1
ATOM 767 O O . PRO A 1 93 ? -12.792 0.060 18.391 1.00 94.19 93 PRO A O 1
ATOM 770 N N . GLU A 1 94 ? -13.154 1.554 20.022 1.00 95.19 94 GLU A N 1
ATOM 771 C CA . GLU A 1 94 ? -11.961 1.206 20.817 1.00 95.19 94 GLU A CA 1
ATOM 772 C C . GLU A 1 94 ? -11.808 -0.298 21.078 1.00 95.19 94 GLU A C 1
ATOM 774 O O . GLU A 1 94 ? -10.702 -0.829 21.018 1.00 95.19 94 GLU A O 1
ATOM 779 N N . LYS A 1 95 ? -12.923 -1.008 21.284 1.00 94.12 95 LYS A N 1
ATOM 780 C CA . LYS A 1 95 ? -12.940 -2.466 21.487 1.00 94.12 95 LYS A CA 1
ATOM 781 C C . LYS A 1 95 ? -12.521 -3.257 20.239 1.00 94.12 95 LYS A C 1
ATOM 783 O O . LYS A 1 95 ? -12.024 -4.371 20.360 1.00 94.12 95 LYS A O 1
ATOM 788 N N . ILE A 1 96 ? -12.719 -2.690 19.048 1.00 95.00 96 ILE A N 1
ATOM 789 C CA . ILE A 1 96 ? -12.415 -3.317 17.753 1.00 95.00 96 ILE A CA 1
ATOM 790 C C . ILE A 1 96 ? -10.976 -3.033 17.316 1.00 95.00 96 ILE A C 1
ATOM 792 O O . ILE A 1 96 ? -10.378 -3.859 16.627 1.00 95.00 96 ILE A O 1
ATOM 796 N N . ILE A 1 97 ? -10.395 -1.902 17.732 1.00 95.94 97 ILE A N 1
ATOM 797 C CA . ILE A 1 97 ? -9.050 -1.467 17.323 1.00 95.94 97 ILE A CA 1
ATOM 798 C C . ILE A 1 97 ? -7.980 -2.563 17.505 1.00 95.94 97 ILE A C 1
ATOM 800 O O . ILE A 1 97 ? -7.271 -2.843 16.533 1.00 95.94 97 ILE A O 1
ATOM 804 N N . PRO A 1 98 ? -7.879 -3.259 18.660 1.00 95.94 98 PRO A N 1
ATOM 805 C CA . PRO A 1 98 ? -6.901 -4.336 18.837 1.00 95.94 98 PRO A CA 1
ATOM 806 C C . PRO A 1 98 ? -7.062 -5.489 17.840 1.00 95.94 98 PRO A C 1
ATOM 808 O O . PRO A 1 98 ? -6.093 -6.177 17.529 1.00 95.94 98 PRO A O 1
ATOM 811 N N . LEU A 1 99 ? -8.276 -5.703 17.325 1.00 94.81 99 LEU A N 1
ATOM 812 C CA . LEU A 1 99 ? -8.576 -6.778 16.384 1.00 94.81 99 LEU A CA 1
ATOM 813 C C . LEU A 1 99 ? -8.269 -6.396 14.937 1.00 94.81 99 LEU A C 1
ATOM 815 O O . LEU A 1 99 ? -7.958 -7.287 14.144 1.00 94.81 99 LEU A O 1
ATOM 819 N N . VAL A 1 100 ? -8.373 -5.113 14.576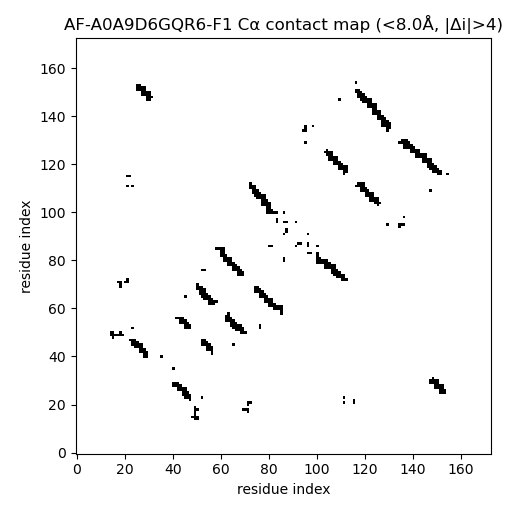 1.00 96.00 100 VAL A N 1
ATOM 820 C CA . VAL A 1 100 ? -8.120 -4.622 13.208 1.00 96.00 100 VAL A CA 1
ATOM 821 C C . VAL A 1 100 ? -6.690 -4.138 12.997 1.00 96.00 100 VAL A C 1
ATOM 823 O O . VAL A 1 100 ? -6.214 -4.154 11.861 1.00 96.00 100 VAL A O 1
ATOM 826 N N . GLN A 1 101 ? -5.981 -3.769 14.065 1.00 97.25 101 GLN A N 1
ATOM 827 C CA . GLN A 1 101 ? -4.597 -3.321 13.974 1.00 97.25 101 GLN A CA 1
ATOM 828 C C . GLN A 1 101 ? -3.717 -4.363 13.271 1.00 97.25 101 GLN A C 1
ATOM 830 O O . GLN A 1 101 ? -3.689 -5.541 13.627 1.00 97.25 101 GLN A O 1
ATOM 835 N N . GLY A 1 102 ? -2.982 -3.924 12.249 1.00 96.75 102 GLY A N 1
ATOM 836 C CA . GLY A 1 102 ? -2.109 -4.782 11.451 1.00 96.75 102 GLY A CA 1
ATOM 837 C C . GLY A 1 102 ? -2.828 -5.708 10.463 1.00 96.75 102 GLY A C 1
ATOM 838 O O . GLY A 1 102 ? -2.159 -6.492 9.781 1.00 96.75 102 GLY A O 1
ATOM 839 N N . ARG A 1 103 ? -4.160 -5.630 10.330 1.00 96.81 103 ARG A N 1
ATOM 840 C CA . ARG A 1 103 ? -4.891 -6.296 9.240 1.00 96.81 103 ARG A CA 1
ATOM 841 C C . ARG A 1 103 ? -4.775 -5.507 7.941 1.00 96.81 103 ARG A C 1
ATOM 843 O O . ARG A 1 103 ? -4.404 -4.340 7.931 1.00 96.81 103 ARG A O 1
ATOM 850 N N . ILE A 1 104 ? -5.069 -6.171 6.822 1.00 97.56 104 ILE A N 1
ATOM 851 C CA . ILE A 1 104 ? -5.090 -5.519 5.508 1.00 97.56 104 ILE A CA 1
ATOM 852 C C . ILE A 1 104 ? -6.373 -4.695 5.406 1.00 97.56 104 ILE A C 1
ATOM 854 O O . ILE A 1 104 ? -7.450 -5.275 5.269 1.00 97.56 104 ILE A O 1
ATOM 858 N N . LEU A 1 105 ? -6.240 -3.371 5.452 1.00 97.31 105 LEU A N 1
ATOM 859 C CA . LEU A 1 105 ? -7.366 -2.434 5.369 1.00 97.31 105 LEU A CA 1
ATOM 860 C C . LEU A 1 105 ? -7.490 -1.769 3.997 1.00 97.31 105 LEU A C 1
ATOM 862 O O . LEU A 1 105 ? -8.538 -1.229 3.656 1.00 97.31 105 LEU A O 1
ATOM 866 N N . MET A 1 106 ? -6.459 -1.871 3.157 1.00 97.44 106 MET A N 1
ATOM 867 C CA . MET A 1 106 ? -6.521 -1.373 1.788 1.00 97.44 106 MET A CA 1
ATOM 868 C C . MET A 1 106 ? -5.645 -2.208 0.860 1.00 97.44 106 MET A C 1
ATOM 870 O O . MET A 1 106 ? -4.568 -2.675 1.235 1.00 97.44 106 MET A O 1
ATOM 874 N N . ARG A 1 107 ? -6.108 -2.414 -0.371 1.00 98.44 107 ARG A N 1
ATOM 875 C CA . ARG A 1 107 ? -5.339 -3.050 -1.446 1.00 98.44 107 ARG A CA 1
ATOM 876 C C . ARG A 1 107 ? -5.144 -2.053 -2.570 1.00 98.44 107 ARG A C 1
ATOM 878 O O . ARG A 1 107 ? -6.042 -1.281 -2.858 1.00 98.44 107 ARG A O 1
ATOM 885 N N . TYR A 1 108 ? -4.010 -2.082 -3.240 1.00 98.38 108 TYR A N 1
ATOM 886 C CA . TYR A 1 108 ? -3.703 -1.180 -4.339 1.00 98.38 108 TYR A CA 1
ATOM 887 C C . TYR A 1 108 ? -3.408 -1.986 -5.591 1.00 98.38 108 TYR A C 1
ATOM 889 O O . TYR A 1 108 ? -2.723 -3.009 -5.539 1.00 98.38 108 TYR A O 1
ATOM 897 N N . ARG A 1 109 ? -3.927 -1.496 -6.713 1.00 98.25 109 ARG A N 1
ATOM 898 C CA . ARG A 1 109 ? -3.612 -1.947 -8.067 1.00 98.25 109 ARG A CA 1
ATOM 899 C C . ARG A 1 109 ? -3.206 -0.714 -8.853 1.00 98.25 109 ARG A C 1
ATOM 901 O O . ARG A 1 109 ? -4.060 0.032 -9.326 1.00 98.25 109 ARG A O 1
ATOM 908 N N . LEU A 1 110 ? -1.906 -0.469 -8.910 1.00 98.06 110 LEU A N 1
ATOM 909 C CA . LEU A 1 110 ? -1.312 0.697 -9.551 1.00 98.06 110 LEU A CA 1
ATOM 910 C C . LEU A 1 110 ? -0.551 0.264 -10.802 1.00 98.06 110 LEU A C 1
ATOM 912 O O . LEU A 1 110 ? -0.163 -0.894 -10.950 1.00 98.06 110 LEU A O 1
ATOM 916 N N . ARG A 1 111 ? -0.334 1.202 -11.711 1.00 97.88 111 ARG A N 1
ATOM 917 C CA . ARG A 1 111 ? 0.469 1.032 -12.912 1.00 97.88 111 ARG A CA 1
ATOM 918 C C . ARG A 1 111 ? 1.462 2.179 -12.996 1.00 97.88 111 ARG A C 1
ATOM 920 O O . ARG A 1 111 ? 1.067 3.340 -12.923 1.00 97.88 111 ARG A O 1
ATOM 927 N N . LEU A 1 112 ? 2.731 1.833 -13.157 1.00 97.06 112 LEU A N 1
ATOM 928 C CA . LEU A 1 112 ? 3.808 2.763 -13.450 1.00 97.06 112 LEU A CA 1
ATOM 929 C C . LEU A 1 112 ? 3.642 3.281 -14.881 1.00 97.06 112 LEU A C 1
ATOM 931 O O . LEU A 1 112 ? 3.492 2.496 -15.823 1.00 97.06 112 LEU A O 1
ATOM 935 N N . SER A 1 113 ? 3.640 4.600 -15.028 1.00 96.12 113 SER A N 1
ATOM 936 C CA . SER A 1 113 ? 3.636 5.288 -16.315 1.00 96.12 113 SER A CA 1
ATOM 937 C C . SER A 1 113 ? 4.908 4.987 -17.115 1.00 96.12 113 SER A C 1
ATOM 939 O O . SER A 1 113 ? 5.932 4.559 -16.578 1.00 96.12 113 SER A O 1
ATOM 941 N N . SER A 1 114 ? 4.857 5.212 -18.428 1.00 93.31 114 SER A N 1
ATOM 942 C CA . SER A 1 114 ? 5.991 4.977 -19.332 1.00 93.31 114 SER A CA 1
ATOM 943 C C . SER A 1 114 ? 7.198 5.869 -19.034 1.00 93.31 114 SER A C 1
ATOM 945 O O . SER A 1 114 ? 8.330 5.424 -19.203 1.00 93.31 114 SER A O 1
ATOM 947 N N . ASP A 1 115 ? 6.967 7.092 -18.549 1.00 92.75 115 ASP A N 1
ATOM 948 C CA . ASP A 1 115 ? 8.013 8.015 -18.085 1.00 92.75 115 ASP A CA 1
ATOM 949 C C . ASP A 1 115 ? 8.610 7.616 -16.722 1.00 92.75 115 ASP A C 1
ATOM 951 O O . ASP A 1 115 ? 9.616 8.177 -16.298 1.00 92.75 115 ASP A O 1
ATOM 955 N N . ARG A 1 116 ? 8.028 6.607 -16.053 1.00 93.56 116 ARG A N 1
ATOM 956 C CA . ARG A 1 116 ? 8.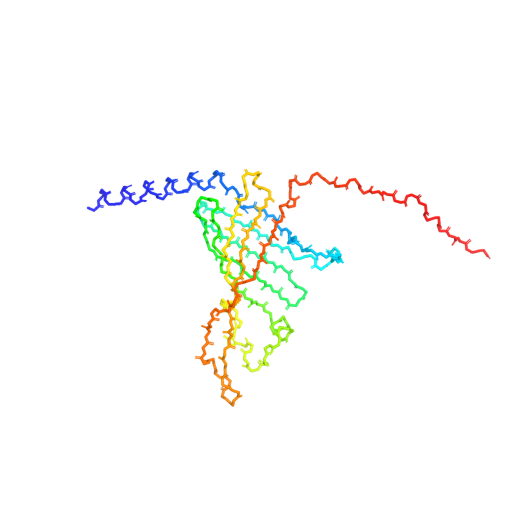421 6.098 -14.731 1.00 93.56 116 ARG A CA 1
ATOM 957 C C . ARG A 1 116 ? 8.267 7.120 -13.597 1.00 93.56 116 ARG A C 1
ATOM 959 O O . ARG A 1 116 ? 8.810 6.902 -12.514 1.00 93.56 116 ARG A O 1
ATOM 966 N N . LEU A 1 117 ? 7.523 8.204 -13.813 1.00 94.06 117 LEU A N 1
ATOM 967 C CA . LEU A 1 117 ? 7.346 9.288 -12.841 1.00 94.06 117 LEU A CA 1
ATOM 968 C C . LEU A 1 117 ? 6.021 9.217 -12.084 1.00 94.06 117 LEU A C 1
ATOM 970 O O . LEU A 1 117 ? 5.882 9.865 -11.045 1.00 94.06 117 LEU A O 1
ATOM 974 N N . THR A 1 118 ? 5.060 8.426 -12.556 1.00 95.56 118 THR A N 1
ATOM 975 C CA . THR A 1 118 ? 3.703 8.401 -12.009 1.00 95.56 118 THR A CA 1
ATOM 976 C C . THR A 1 118 ? 3.211 6.975 -11.777 1.00 95.56 118 THR A C 1
ATOM 978 O O . THR A 1 118 ? 3.429 6.075 -12.584 1.00 95.56 118 THR A O 1
ATOM 981 N N . LEU A 1 119 ? 2.518 6.760 -10.661 1.00 96.88 119 LEU A N 1
ATOM 982 C CA . LEU A 1 119 ? 1.755 5.549 -10.379 1.00 96.88 119 LEU A CA 1
ATOM 983 C C . LEU A 1 119 ? 0.267 5.876 -10.407 1.00 96.88 119 LEU A C 1
ATOM 985 O O . LEU A 1 119 ? -0.215 6.586 -9.532 1.00 96.88 119 LEU A O 1
ATOM 989 N N . CYS A 1 120 ? -0.465 5.308 -11.361 1.00 96.88 120 CYS A N 1
ATOM 990 C CA . CYS A 1 120 ? -1.906 5.520 -11.511 1.00 96.88 120 CYS A CA 1
ATOM 991 C C . CYS A 1 120 ? -2.668 4.207 -11.371 1.00 96.88 120 CYS A C 1
ATOM 993 O O . CYS A 1 120 ? -2.229 3.166 -11.856 1.00 96.88 120 CYS A O 1
ATOM 995 N N . GLY A 1 121 ? -3.843 4.241 -10.758 1.00 96.38 121 GLY A N 1
ATOM 996 C CA . GLY A 1 121 ? -4.715 3.080 -10.689 1.00 96.38 121 GLY A CA 1
ATOM 997 C C . GLY A 1 121 ? -5.771 3.244 -9.618 1.00 96.38 121 GLY A C 1
ATOM 998 O O . GLY A 1 121 ? -6.418 4.284 -9.531 1.00 96.38 121 GLY A O 1
ATOM 999 N N . GLN A 1 122 ? -5.966 2.202 -8.819 1.00 96.94 122 GLN A N 1
ATOM 1000 C CA . GLN A 1 122 ? -7.040 2.157 -7.838 1.00 96.94 122 GLN A CA 1
ATOM 1001 C C . GLN A 1 122 ? -6.549 1.641 -6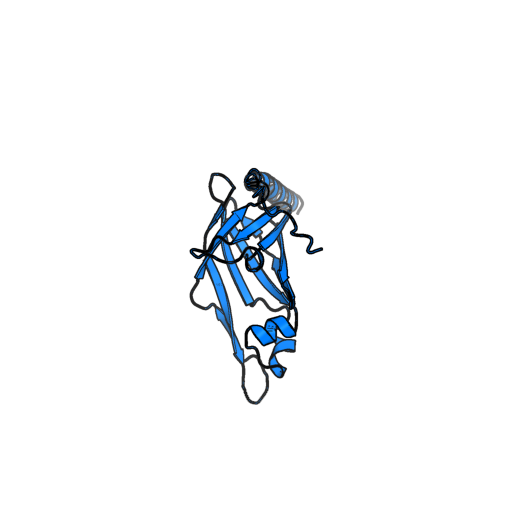.490 1.00 96.94 122 GLN A C 1
ATOM 1003 O O . GLN A 1 122 ? -5.731 0.721 -6.401 1.00 96.94 122 GLN A O 1
ATOM 1008 N N . GLY A 1 123 ? -7.098 2.230 -5.436 1.00 96.88 123 GLY A N 1
ATOM 1009 C CA . GLY A 1 123 ? -7.078 1.698 -4.087 1.00 96.88 123 GLY A CA 1
ATOM 1010 C C . GLY A 1 123 ? -8.436 1.087 -3.765 1.00 96.88 123 GLY A C 1
ATOM 1011 O O . GLY A 1 123 ? -9.458 1.722 -3.974 1.00 96.88 123 GLY A O 1
ATOM 1012 N N . ILE A 1 124 ? -8.449 -0.137 -3.263 1.00 98.12 124 ILE A N 1
ATOM 1013 C CA . ILE A 1 124 ? -9.626 -0.921 -2.901 1.00 98.12 124 ILE A CA 1
ATOM 1014 C C . ILE A 1 124 ? -9.664 -0.975 -1.369 1.00 98.12 124 ILE A C 1
ATOM 1016 O O . ILE A 1 124 ? -8.883 -1.733 -0.775 1.00 98.12 124 ILE A O 1
ATOM 1020 N N . PRO A 1 125 ? -10.502 -0.159 -0.710 1.00 96.75 125 PRO A N 1
ATOM 1021 C CA . PRO A 1 125 ? -10.659 -0.202 0.738 1.00 96.75 125 PRO A CA 1
ATOM 1022 C C . PRO A 1 125 ? -11.273 -1.534 1.175 1.00 96.75 125 PRO A C 1
ATOM 1024 O O . PRO A 1 125 ? -12.072 -2.128 0.449 1.00 96.75 125 PRO A O 1
ATOM 1027 N N . MET A 1 126 ? -10.924 -1.998 2.370 1.00 97.25 126 MET A N 1
ATOM 1028 C CA . MET A 1 126 ? -11.494 -3.199 2.972 1.00 97.25 126 MET A CA 1
ATOM 1029 C C . MET A 1 126 ? -12.417 -2.783 4.121 1.00 97.25 126 MET A C 1
ATOM 1031 O O . MET A 1 126 ? -11.952 -2.349 5.171 1.00 97.25 126 MET A O 1
ATOM 1035 N N . LYS A 1 127 ? -13.733 -2.927 3.940 1.00 95.75 127 LYS A N 1
ATOM 1036 C CA . LYS A 1 127 ? -14.715 -2.685 5.002 1.00 95.75 127 LYS A CA 1
ATOM 1037 C C . LYS A 1 127 ? -14.653 -3.818 6.011 1.00 95.75 127 LYS A C 1
ATOM 1039 O O . LYS A 1 127 ? -14.787 -4.984 5.635 1.00 95.75 127 LYS A O 1
ATOM 1044 N N . VAL A 1 128 ? -14.493 -3.459 7.278 1.00 95.44 128 VAL A N 1
ATOM 1045 C CA . VAL A 1 128 ? -14.602 -4.379 8.409 1.00 95.44 128 VAL A CA 1
ATOM 1046 C C . VAL A 1 128 ? -16.010 -4.257 8.979 1.00 95.44 128 VAL A C 1
ATOM 1048 O O . VAL A 1 128 ? -16.417 -3.193 9.434 1.00 95.44 128 VAL A O 1
ATOM 1051 N N . GLU A 1 129 ? -16.758 -5.348 8.938 1.00 95.25 129 GLU A N 1
ATOM 1052 C CA . GLU A 1 129 ? -18.047 -5.490 9.604 1.00 95.25 129 GLU A CA 1
ATOM 1053 C C . GLU A 1 129 ? -17.824 -6.250 10.912 1.00 95.25 129 GLU A C 1
ATOM 1055 O O . GLU A 1 129 ? -17.083 -7.236 10.944 1.00 95.25 129 GLU A O 1
ATOM 1060 N N . PHE A 1 130 ? -18.447 -5.799 11.995 1.00 93.75 130 PHE A N 1
ATOM 1061 C CA . PHE A 1 130 ? -18.304 -6.383 13.326 1.00 93.75 130 PHE A CA 1
ATOM 1062 C C . PHE A 1 130 ? -19.655 -6.451 14.035 1.00 93.75 130 PHE A C 1
ATOM 1064 O O . PHE A 1 130 ? -20.587 -5.726 13.691 1.00 93.75 130 PHE A O 1
ATOM 1071 N N . PHE A 1 131 ? -19.759 -7.356 15.002 1.00 91.69 131 PHE A N 1
ATOM 1072 C CA . PHE A 1 131 ? -20.899 -7.427 15.906 1.00 91.69 131 PHE A CA 1
ATOM 1073 C C . PHE A 1 131 ? -20.740 -6.363 16.989 1.00 91.69 131 PHE A C 1
ATOM 1075 O O . PHE A 1 131 ? -19.734 -6.344 17.700 1.00 91.69 131 PHE A O 1
ATOM 1082 N N . GLU A 1 132 ? -21.729 -5.482 17.105 1.00 85.56 132 GLU A N 1
ATOM 1083 C CA . GLU A 1 132 ? -21.702 -4.355 18.042 1.00 85.56 132 GLU A CA 1
ATOM 1084 C C . GLU A 1 132 ? -21.624 -4.821 19.505 1.00 85.56 132 GLU A C 1
ATOM 1086 O O . GLU A 1 132 ? -20.860 -4.272 20.297 1.00 85.56 132 GLU A O 1
ATOM 1091 N N . GLU A 1 133 ? -22.328 -5.906 19.836 1.00 87.81 133 GLU A N 1
ATOM 1092 C CA . GLU A 1 133 ? -22.418 -6.440 21.199 1.00 87.81 133 GLU A CA 1
ATOM 1093 C C . GLU A 1 133 ? -21.175 -7.232 21.631 1.00 87.81 133 GLU A C 1
ATOM 1095 O O . GLU A 1 133 ? -20.723 -7.111 22.769 1.00 87.81 133 GLU A O 1
ATOM 1100 N N . SER A 1 134 ? -20.599 -8.044 20.736 1.00 84.31 134 SER A N 1
ATOM 1101 C CA . SER A 1 134 ? -19.534 -9.000 21.088 1.00 84.31 134 SER A CA 1
ATOM 1102 C C . SER A 1 134 ? -18.122 -8.527 20.744 1.00 84.31 134 SER A C 1
ATOM 1104 O O . SER A 1 134 ? -17.156 -9.229 21.038 1.00 84.31 134 SER A O 1
ATOM 1106 N N . ALA A 1 135 ? -17.986 -7.353 20.118 1.00 84.44 135 ALA A N 1
ATOM 1107 C CA . ALA A 1 135 ? -16.720 -6.833 19.608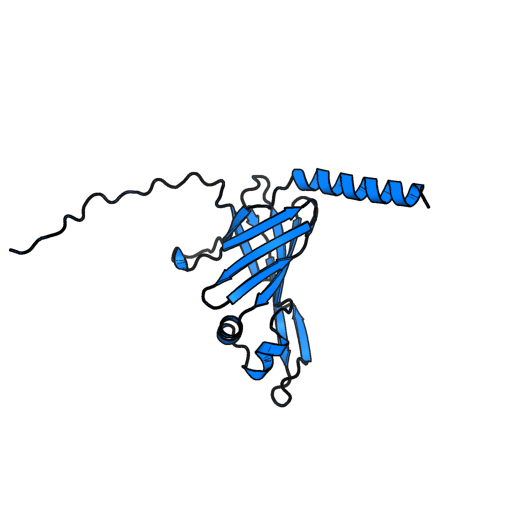 1.00 84.44 135 ALA A CA 1
ATOM 1108 C C . ALA A 1 135 ? -15.972 -7.823 18.691 1.00 84.44 135 ALA A C 1
ATOM 1110 O O . ALA A 1 135 ? -14.751 -7.784 18.596 1.00 84.44 135 ALA A O 1
ATOM 1111 N N . GLN A 1 136 ? -16.681 -8.723 18.004 1.00 90.75 136 GLN A N 1
ATOM 1112 C CA . GLN A 1 136 ? -16.080 -9.696 17.090 1.00 90.75 136 GLN A CA 1
ATOM 1113 C C . GLN A 1 136 ? -16.169 -9.218 15.640 1.00 90.75 136 GLN A C 1
ATOM 1115 O O . GLN A 1 136 ? -17.191 -8.682 15.211 1.00 90.75 136 GLN A O 1
ATOM 1120 N N . ILE A 1 137 ? -15.115 -9.458 14.854 1.00 91.31 137 ILE A N 1
ATOM 1121 C CA . ILE A 1 137 ? -15.126 -9.191 13.409 1.00 91.31 137 ILE A CA 1
ATOM 1122 C C . ILE A 1 137 ? -16.028 -10.224 12.728 1.00 91.31 137 ILE A C 1
ATOM 1124 O O . ILE A 1 137 ? -15.726 -11.415 12.736 1.00 91.31 137 ILE A O 1
ATOM 1128 N N . LYS A 1 138 ? -17.103 -9.752 12.097 1.00 94.31 138 LYS A N 1
ATOM 1129 C CA . LYS A 1 138 ? -18.035 -10.560 11.307 1.00 94.31 138 LYS A CA 1
ATOM 1130 C C . LYS A 1 138 ? -17.444 -10.885 9.940 1.00 94.31 138 LYS A C 1
ATOM 1132 O O . LYS A 1 138 ? -17.416 -12.040 9.530 1.00 94.31 138 LYS A O 1
ATOM 1137 N N . GLN A 1 139 ? -16.976 -9.862 9.225 1.00 95.62 139 GLN A N 1
ATOM 1138 C CA . GLN A 1 139 ? -16.456 -10.014 7.868 1.00 95.62 139 GLN A CA 1
ATOM 1139 C C . GLN A 1 139 ? -15.516 -8.866 7.501 1.00 95.62 139 GLN A C 1
ATOM 1141 O O . GLN A 1 139 ? -15.689 -7.736 7.944 1.00 95.62 139 GLN A O 1
ATOM 1146 N N . ILE A 1 140 ? -14.536 -9.147 6.641 1.00 95.69 140 ILE A N 1
ATOM 1147 C CA . ILE A 1 140 ? -13.735 -8.125 5.963 1.00 95.69 140 ILE A CA 1
ATOM 1148 C C . ILE A 1 140 ? -13.959 -8.293 4.465 1.00 95.69 140 ILE A C 1
ATOM 1150 O O . ILE A 1 140 ? -13.671 -9.360 3.919 1.00 95.69 140 ILE A O 1
ATOM 1154 N N . ARG A 1 141 ? -14.478 -7.265 3.791 1.00 97.19 141 ARG A N 1
ATOM 1155 C CA . ARG A 1 141 ? -14.792 -7.329 2.355 1.00 97.19 141 ARG A CA 1
ATOM 1156 C C . ARG A 1 141 ? -14.314 -6.092 1.600 1.00 97.19 141 ARG A C 1
ATOM 1158 O O . ARG A 1 141 ? -14.290 -5.009 2.179 1.00 97.19 141 ARG A O 1
ATOM 1165 N N . PRO A 1 142 ? -13.929 -6.230 0.322 1.00 97.44 142 PRO A N 1
ATOM 1166 C CA . PRO A 1 142 ? -13.576 -5.077 -0.494 1.00 97.44 142 PRO A CA 1
ATOM 1167 C C . PRO A 1 142 ? -14.795 -4.169 -0.715 1.00 97.44 142 PRO A C 1
ATOM 1169 O O . PRO A 1 142 ? -15.925 -4.646 -0.842 1.00 97.44 142 PRO A O 1
ATOM 1172 N N . VAL A 1 143 ? -14.542 -2.865 -0.760 1.00 96.56 143 VAL A N 1
ATOM 1173 C CA . VAL A 1 143 ? -15.496 -1.810 -1.136 1.00 96.56 143 VAL A CA 1
ATOM 1174 C C . VAL A 1 143 ? -15.167 -1.326 -2.548 1.00 96.56 143 VAL A C 1
ATOM 1176 O O . VAL A 1 143 ? -14.162 -1.739 -3.134 1.00 96.56 143 VAL A O 1
ATOM 1179 N N . GLU A 1 144 ? -16.025 -0.473 -3.102 1.00 95.62 144 GLU A N 1
ATOM 1180 C CA . GLU A 1 144 ? -15.815 0.173 -4.391 1.00 95.62 144 GLU A CA 1
ATOM 1181 C C . GLU A 1 144 ? -14.396 0.769 -4.510 1.00 95.62 144 GLU A C 1
ATOM 1183 O O . GLU A 1 144 ? -13.941 1.488 -3.610 1.00 95.62 144 GLU A O 1
ATOM 1188 N N . PRO A 1 145 ? -13.661 0.443 -5.590 1.00 96.38 145 PRO A N 1
ATOM 1189 C CA . PRO A 1 145 ? -12.327 0.976 -5.815 1.00 96.38 145 PRO A CA 1
ATOM 1190 C C . PRO A 1 145 ? -12.336 2.496 -5.999 1.00 96.38 145 PRO A C 1
ATOM 1192 O O . PRO A 1 145 ? -13.084 3.040 -6.803 1.00 96.38 145 PRO A O 1
ATOM 1195 N N . VAL A 1 146 ? -11.421 3.176 -5.316 1.00 93.44 146 VAL A N 1
ATOM 1196 C CA . VAL A 1 146 ? -11.212 4.622 -5.422 1.00 93.44 146 VAL A CA 1
ATOM 1197 C C . VAL A 1 146 ? -9.991 4.888 -6.306 1.00 93.44 146 VAL A C 1
ATOM 1199 O O . VAL A 1 146 ? -8.931 4.306 -6.041 1.00 93.44 146 VAL A O 1
ATOM 1202 N N . PRO A 1 147 ? -10.076 5.767 -7.322 1.00 94.56 147 PRO A N 1
ATOM 1203 C CA . PRO A 1 147 ? -8.920 6.163 -8.119 1.00 94.56 147 PRO A CA 1
ATOM 1204 C C . PRO A 1 147 ? -7.779 6.715 -7.256 1.00 94.56 147 PRO A C 1
ATOM 1206 O O . PRO A 1 147 ? -7.997 7.448 -6.289 1.00 94.56 147 PRO A O 1
ATOM 1209 N N . ARG A 1 148 ? -6.541 6.353 -7.596 1.00 93.88 148 ARG A N 1
ATOM 1210 C CA . ARG A 1 148 ? -5.325 6.820 -6.920 1.00 93.88 148 ARG A CA 1
ATOM 1211 C C . ARG A 1 148 ? -4.259 7.170 -7.947 1.00 93.88 148 ARG A C 1
ATOM 1213 O O . ARG A 1 148 ? -4.035 6.413 -8.891 1.00 93.88 148 ARG A O 1
ATOM 1220 N N . SER A 1 149 ? -3.593 8.295 -7.719 1.00 94.50 149 SER A N 1
ATOM 1221 C CA . SER A 1 149 ? -2.446 8.744 -8.497 1.00 94.50 149 SER A CA 1
ATOM 1222 C C . SER A 1 149 ? -1.349 9.212 -7.552 1.00 94.50 149 SER A C 1
ATOM 1224 O O . SER A 1 149 ? -1.637 9.885 -6.561 1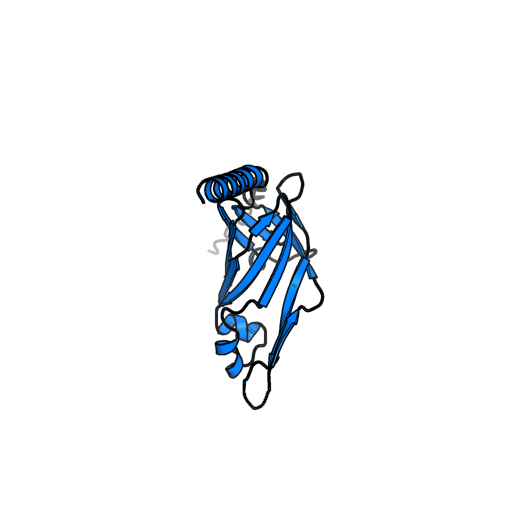.00 94.50 149 SER A O 1
ATOM 1226 N N . TYR A 1 150 ? -0.109 8.845 -7.846 1.00 95.12 150 TYR A N 1
ATOM 1227 C CA . TYR A 1 150 ? 1.073 9.279 -7.116 1.00 95.12 150 TYR A CA 1
ATOM 1228 C C . TYR A 1 150 ? 2.156 9.733 -8.088 1.00 95.12 150 TYR A C 1
ATOM 1230 O O . TYR A 1 150 ? 2.346 9.117 -9.133 1.00 95.12 150 TYR A O 1
ATOM 1238 N N . GLN A 1 151 ? 2.910 10.756 -7.712 1.00 94.69 151 GLN A N 1
ATOM 1239 C CA . GLN A 1 151 ? 4.053 11.277 -8.444 1.00 94.69 151 GLN A CA 1
ATOM 1240 C C . GLN A 1 151 ? 5.338 11.042 -7.651 1.00 94.69 151 GLN A C 1
ATOM 1242 O O . GLN A 1 151 ? 5.372 11.195 -6.430 1.00 94.69 151 GLN A O 1
ATOM 1247 N N . ARG A 1 152 ? 6.411 10.648 -8.334 1.00 94.25 152 ARG A N 1
ATOM 1248 C CA . ARG A 1 152 ? 7.713 10.439 -7.700 1.00 94.25 152 ARG A CA 1
ATOM 1249 C C . ARG A 1 152 ? 8.360 11.778 -7.353 1.00 94.25 152 ARG A C 1
ATOM 1251 O O . ARG A 1 152 ? 8.507 12.616 -8.233 1.00 94.25 152 ARG A O 1
ATOM 1258 N N . LEU A 1 153 ? 8.803 11.949 -6.107 1.00 88.00 153 LEU A N 1
ATOM 1259 C CA . LEU A 1 153 ? 9.414 13.203 -5.644 1.00 88.00 153 LEU A CA 1
ATOM 1260 C C . LEU A 1 153 ? 10.885 13.356 -6.051 1.00 88.00 153 LEU A C 1
ATOM 1262 O O . LEU A 1 153 ? 11.312 14.442 -6.416 1.00 88.00 153 LEU A O 1
ATOM 1266 N N . GLU A 1 154 ? 11.654 12.268 -6.021 1.00 76.44 154 GLU A N 1
ATOM 1267 C CA . GLU A 1 154 ? 13.122 12.289 -6.182 1.00 76.44 154 GLU A CA 1
ATOM 1268 C C . GLU A 1 154 ? 13.608 12.733 -7.574 1.00 76.44 154 GLU A C 1
ATOM 1270 O O . GLU A 1 154 ? 14.790 13.009 -7.751 1.00 76.44 154 GLU A O 1
ATOM 1275 N N . LEU A 1 155 ? 12.715 12.793 -8.566 1.00 63.56 155 LEU A N 1
ATOM 1276 C CA . LEU A 1 155 ? 13.041 13.123 -9.959 1.00 63.56 155 LEU A CA 1
ATOM 1277 C C . LEU A 1 155 ? 12.440 14.453 -10.430 1.00 63.56 155 LEU A C 1
ATOM 1279 O O . LEU A 1 155 ? 12.623 14.824 -11.589 1.00 63.56 155 LEU A O 1
ATOM 1283 N N . ILE A 1 156 ? 11.732 15.176 -9.560 1.00 56.06 156 ILE A N 1
ATOM 1284 C CA . ILE A 1 156 ? 11.249 16.520 -9.877 1.00 56.06 156 ILE A CA 1
ATOM 1285 C C . ILE A 1 156 ? 12.377 17.485 -9.492 1.00 56.06 156 ILE A C 1
ATOM 1287 O O . ILE A 1 156 ? 12.736 17.525 -8.313 1.00 56.06 156 ILE A O 1
ATOM 1291 N N . PRO A 1 157 ? 12.968 18.250 -10.434 1.00 52.03 157 PRO A N 1
ATOM 1292 C CA . PRO A 1 157 ? 13.937 19.275 -10.067 1.00 52.03 157 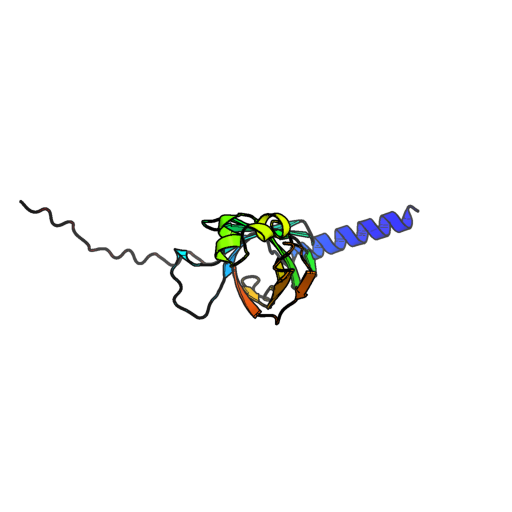PRO A CA 1
ATOM 1293 C C . PRO A 1 157 ? 13.281 20.201 -9.045 1.00 52.03 157 PRO A C 1
ATOM 1295 O O . PRO A 1 157 ? 12.131 20.604 -9.237 1.00 52.03 157 PRO A O 1
ATOM 1298 N N . ALA A 1 158 ? 13.987 20.485 -7.945 1.00 51.84 158 ALA A N 1
ATOM 1299 C CA . ALA A 1 158 ? 13.497 21.367 -6.896 1.00 51.84 158 ALA A CA 1
ATOM 1300 C C . ALA A 1 158 ? 12.915 22.620 -7.555 1.00 51.84 158 ALA A C 1
ATOM 1302 O O . ALA A 1 158 ? 13.621 23.337 -8.268 1.00 51.84 158 ALA A O 1
ATOM 1303 N N . ARG A 1 159 ? 11.605 22.842 -7.385 1.00 51.22 159 ARG A N 1
ATOM 1304 C CA . ARG A 1 159 ? 10.983 24.085 -7.832 1.00 51.22 159 ARG A CA 1
ATOM 1305 C C . ARG A 1 159 ? 11.766 25.186 -7.119 1.00 51.22 159 ARG A C 1
ATOM 1307 O O . ARG A 1 159 ? 11.808 25.120 -5.891 1.00 51.22 159 ARG A O 1
ATOM 1314 N N . PRO A 1 160 ? 12.428 26.116 -7.832 1.00 51.09 160 PRO A N 1
ATOM 1315 C CA . PRO A 1 160 ? 13.196 27.154 -7.172 1.00 51.09 160 PRO A CA 1
ATOM 1316 C C . PRO A 1 160 ? 12.240 27.850 -6.218 1.00 51.09 160 PRO A C 1
ATOM 1318 O O . PRO A 1 160 ? 11.198 28.363 -6.640 1.00 51.09 160 PRO A O 1
ATOM 1321 N N . GLU A 1 161 ? 12.544 27.756 -4.925 1.00 53.84 161 GLU A N 1
ATOM 1322 C CA . GLU A 1 161 ? 11.821 28.490 -3.909 1.00 53.84 161 GLU A CA 1
ATOM 1323 C C . GLU A 1 161 ? 11.861 29.936 -4.371 1.00 53.84 161 GLU A C 1
ATOM 1325 O O . GLU A 1 161 ? 12.929 30.526 -4.547 1.00 53.84 161 GLU A O 1
ATOM 1330 N N . THR A 1 162 ? 10.693 30.489 -4.685 1.00 49.09 162 THR A N 1
ATOM 1331 C CA . THR A 1 162 ? 10.584 31.926 -4.868 1.00 49.09 162 THR A CA 1
ATOM 1332 C C . THR A 1 162 ? 10.795 32.479 -3.472 1.00 49.09 162 THR A C 1
ATOM 1334 O O . THR A 1 162 ? 9.854 32.583 -2.690 1.00 49.09 162 THR A O 1
ATOM 1337 N N . ILE A 1 163 ? 12.062 32.700 -3.117 1.00 52.84 163 ILE A N 1
ATOM 1338 C CA . ILE A 1 163 ? 12.458 33.400 -1.909 1.00 52.84 163 ILE A CA 1
ATOM 1339 C C . ILE A 1 163 ? 11.774 34.753 -2.042 1.00 52.84 163 ILE A C 1
ATOM 1341 O O . ILE A 1 163 ? 12.203 35.608 -2.816 1.00 52.84 163 ILE A O 1
ATOM 1345 N N . SER A 1 164 ? 10.646 34.909 -1.352 1.00 50.59 164 SER A N 1
ATOM 1346 C CA . SER A 1 164 ? 9.976 36.186 -1.179 1.00 50.59 164 SER A CA 1
ATOM 1347 C C . SER A 1 164 ? 10.900 37.041 -0.320 1.00 50.59 164 SER A C 1
ATOM 1349 O O . SER A 1 164 ? 10.768 37.111 0.900 1.00 50.59 164 SER A O 1
ATOM 1351 N N . ALA A 1 165 ? 11.902 37.633 -0.962 1.00 57.97 165 ALA A N 1
ATOM 1352 C CA . ALA A 1 165 ? 12.767 38.628 -0.374 1.00 57.97 165 ALA A CA 1
ATOM 1353 C C . ALA A 1 165 ? 11.904 39.847 -0.036 1.00 57.97 165 ALA A C 1
ATOM 1355 O O . ALA A 1 165 ? 11.534 40.608 -0.925 1.00 57.97 165 ALA A O 1
ATOM 1356 N N . GLY A 1 166 ? 11.561 40.026 1.241 1.00 54.94 166 GLY A N 1
ATOM 1357 C CA . GLY A 1 166 ? 10.964 41.283 1.687 1.00 54.94 166 GLY A CA 1
ATOM 1358 C C . GLY A 1 166 ? 9.940 41.183 2.806 1.00 54.94 166 GLY A C 1
ATOM 1359 O O . GLY A 1 166 ? 8.833 41.678 2.654 1.00 54.94 166 GLY A O 1
ATOM 1360 N N . ALA A 1 167 ? 10.317 40.638 3.958 1.00 48.22 167 ALA A N 1
ATOM 1361 C CA . ALA A 1 167 ? 9.732 41.092 5.215 1.00 48.22 167 ALA A CA 1
ATOM 1362 C C . ALA A 1 167 ? 10.887 41.567 6.101 1.00 48.22 167 ALA A C 1
ATOM 1364 O O . ALA A 1 167 ? 11.591 40.764 6.710 1.00 48.22 167 ALA A O 1
ATOM 1365 N N . LYS A 1 168 ? 11.152 42.881 6.088 1.00 54.81 168 LYS A N 1
ATOM 1366 C CA . LYS A 1 168 ? 12.060 43.503 7.059 1.00 54.81 168 LYS A CA 1
ATOM 1367 C C . LYS A 1 168 ? 11.422 43.383 8.449 1.00 54.81 168 LYS A C 1
ATOM 1369 O O . LYS A 1 168 ? 10.239 43.702 8.565 1.00 54.81 168 LYS A O 1
ATOM 1374 N N . PRO A 1 169 ? 12.164 42.983 9.493 1.00 52.56 169 PRO A N 1
ATOM 1375 C CA . PRO A 1 169 ? 11.682 43.141 10.855 1.00 52.56 169 PRO A CA 1
ATOM 1376 C C . PRO A 1 169 ? 11.599 44.639 11.173 1.00 52.56 169 PRO A C 1
ATOM 1378 O O . PRO A 1 169 ? 12.585 45.368 11.048 1.00 52.56 169 PRO A O 1
ATOM 1381 N N . VAL A 1 170 ? 10.403 45.097 11.537 1.00 68.19 170 VAL A N 1
ATOM 1382 C CA . VAL A 1 170 ? 10.201 46.385 12.203 1.00 68.19 170 VAL A CA 1
ATOM 1383 C C . VAL A 1 170 ? 10.683 46.191 13.639 1.00 68.19 170 VAL A C 1
ATOM 1385 O O . VAL A 1 170 ? 10.139 45.360 14.361 1.00 68.19 170 VAL A O 1
ATOM 1388 N N . TYR A 1 171 ? 11.748 46.892 14.016 1.00 56.78 171 TYR A N 1
ATOM 1389 C CA . TYR A 1 171 ? 12.115 47.067 15.416 1.00 56.78 171 TYR A CA 1
ATOM 1390 C C . TYR A 1 171 ? 11.502 48.391 15.863 1.00 56.78 171 TYR A C 1
ATOM 1392 O O . TYR A 1 171 ? 11.914 49.446 15.377 1.00 56.78 171 TYR A O 1
ATOM 1400 N N . ASP A 1 172 ? 10.499 48.311 16.732 1.00 56.69 172 ASP A N 1
ATOM 1401 C CA . ASP A 1 172 ? 9.960 49.470 17.436 1.00 56.69 172 ASP A CA 1
ATOM 1402 C C . ASP A 1 172 ? 10.999 49.956 18.460 1.00 56.69 172 ASP A C 1
ATOM 1404 O O . ASP A 1 172 ? 11.622 49.147 19.157 1.00 56.69 172 ASP A O 1
ATOM 1408 N N . ALA A 1 173 ? 11.208 51.273 18.490 1.00 64.62 173 ALA A N 1
ATOM 1409 C CA . ALA A 1 173 ? 12.072 51.990 19.427 1.00 64.62 173 ALA A CA 1
ATOM 1410 C C . ALA A 1 173 ? 11.243 52.646 20.535 1.00 64.62 173 ALA A C 1
ATOM 1412 O O . ALA A 1 173 ? 10.112 53.089 20.229 1.00 64.62 173 ALA A O 1
#